Protein AF-A0A6V7IUN5-F1 (afdb_monomer)

Structure (mmCIF, N/CA/C/O backbone):
data_AF-A0A6V7IUN5-F1
#
_entry.id   AF-A0A6V7IUN5-F1
#
loop_
_atom_site.group_PDB
_atom_site.id
_atom_site.type_symbol
_atom_site.label_atom_id
_atom_site.label_alt_id
_atom_site.label_comp_id
_atom_site.label_asym_id
_atom_site.label_entity_id
_atom_site.label_seq_id
_atom_site.pdbx_PDB_ins_code
_atom_site.Cartn_x
_atom_site.Cartn_y
_atom_site.Cartn_z
_atom_site.occupancy
_atom_site.B_iso_or_equiv
_atom_site.auth_seq_id
_atom_site.auth_comp_id
_atom_site.auth_asym_id
_atom_site.auth_atom_id
_atom_site.pdbx_PDB_model_num
ATOM 1 N N . VAL A 1 1 ? -14.175 5.862 -2.196 1.00 86.88 1 VAL A N 1
ATOM 2 C CA . VAL A 1 1 ? -15.418 5.398 -1.531 1.00 86.88 1 VAL A CA 1
ATOM 3 C C . VAL A 1 1 ? -15.002 4.476 -0.404 1.00 86.88 1 VAL A C 1
ATOM 5 O O . VAL A 1 1 ? -14.112 3.673 -0.639 1.00 86.88 1 VAL A O 1
ATOM 8 N N . ILE A 1 2 ? -15.578 4.613 0.791 1.00 94.88 2 ILE A N 1
ATOM 9 C CA . ILE A 1 2 ? -15.368 3.649 1.880 1.00 94.88 2 ILE A CA 1
ATOM 10 C C . ILE A 1 2 ? -16.567 2.703 1.875 1.00 94.88 2 ILE A C 1
ATOM 12 O O . ILE A 1 2 ? -17.709 3.159 1.848 1.00 94.88 2 ILE A O 1
ATOM 16 N N . CYS A 1 3 ? -16.310 1.401 1.856 1.00 96.44 3 CYS A N 1
ATOM 17 C CA . CYS A 1 3 ? -17.330 0.358 1.863 1.00 96.44 3 CYS A CA 1
ATOM 18 C C . CYS A 1 3 ? -16.908 -0.789 2.793 1.00 96.44 3 CYS A C 1
ATOM 20 O O . CYS A 1 3 ? -15.763 -0.839 3.234 1.00 96.44 3 CYS A O 1
ATOM 22 N N . GLY A 1 4 ? -17.846 -1.685 3.119 1.00 96.38 4 GLY A N 1
ATOM 23 C CA . GLY A 1 4 ? -17.576 -2.829 4.002 1.00 96.38 4 GLY A CA 1
ATOM 24 C C . GLY A 1 4 ? -17.517 -2.493 5.496 1.00 96.38 4 GLY A C 1
ATOM 25 O O . GLY A 1 4 ? -16.922 -3.245 6.258 1.00 96.38 4 GLY A O 1
ATOM 26 N N . ILE A 1 5 ? -18.116 -1.375 5.921 1.00 97.38 5 ILE A N 1
ATOM 27 C CA . ILE A 1 5 ? -18.155 -0.974 7.334 1.00 97.38 5 ILE A CA 1
ATOM 28 C C . ILE A 1 5 ? -19.144 -1.857 8.106 1.00 97.38 5 ILE A C 1
ATOM 30 O O . ILE A 1 5 ? -20.293 -2.028 7.698 1.00 97.38 5 ILE A O 1
ATOM 34 N N . THR A 1 6 ? -18.689 -2.363 9.248 1.00 97.94 6 THR A N 1
ATOM 35 C CA . THR A 1 6 ? -19.459 -3.115 10.252 1.00 97.94 6 THR A CA 1
ATOM 36 C C . THR A 1 6 ? -19.313 -2.466 11.633 1.00 97.94 6 THR A C 1
ATOM 38 O O . THR A 1 6 ? -18.487 -1.570 11.811 1.00 97.94 6 THR A O 1
ATOM 41 N N . GLU A 1 7 ? 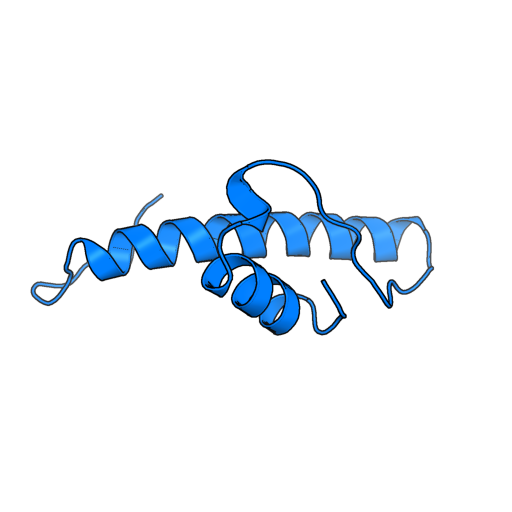-20.085 -2.918 12.626 1.00 97.88 7 GLU A N 1
ATOM 42 C CA . GLU A 1 7 ? -19.996 -2.414 14.010 1.00 97.88 7 GLU A CA 1
ATOM 43 C C . GLU A 1 7 ? -18.597 -2.614 14.632 1.00 97.88 7 GLU A C 1
ATOM 45 O O . GLU A 1 7 ? -18.136 -1.768 15.391 1.0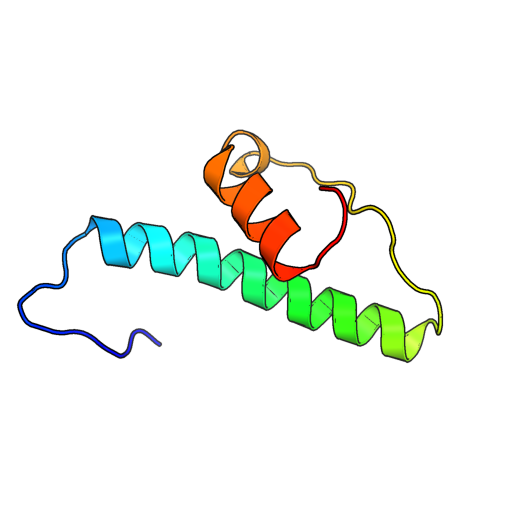0 97.88 7 GLU A O 1
ATOM 50 N N . ASP A 1 8 ? -17.861 -3.647 14.206 1.00 97.88 8 ASP A N 1
ATOM 51 C CA . ASP A 1 8 ? -16.481 -3.925 14.639 1.00 97.88 8 ASP A CA 1
ATOM 52 C C . ASP A 1 8 ? -15.418 -3.042 13.944 1.00 97.88 8 ASP A C 1
ATOM 54 O O . ASP A 1 8 ? -14.208 -3.208 14.143 1.00 97.88 8 ASP A O 1
ATOM 58 N N . THR A 1 9 ? -15.824 -2.108 13.078 1.00 97.62 9 THR A N 1
ATOM 59 C CA . THR A 1 9 ? -14.874 -1.275 12.332 1.00 97.62 9 THR A CA 1
ATOM 60 C C . THR A 1 9 ? -14.260 -0.200 13.226 1.00 97.62 9 THR A C 1
ATOM 62 O O . THR A 1 9 ? -14.938 0.715 13.683 1.00 97.62 9 THR A O 1
ATOM 65 N N . SER A 1 10 ? -12.940 -0.266 13.420 1.00 97.94 10 SER A N 1
ATOM 66 C CA . SER A 1 10 ? -12.173 0.721 14.183 1.00 97.94 10 SER A CA 1
ATOM 67 C C . SER A 1 10 ? -11.397 1.687 13.280 1.00 97.94 10 SER A C 1
ATOM 69 O O . SER A 1 10 ? -11.186 1.431 12.092 1.00 97.94 10 SER A O 1
ATOM 71 N N . GLN A 1 11 ? -10.880 2.773 13.867 1.00 97.50 11 GLN A N 1
ATOM 72 C CA . GLN A 1 11 ? -9.973 3.705 13.181 1.00 97.50 11 GLN A CA 1
ATOM 73 C C . GLN A 1 11 ? -8.758 3.005 12.549 1.00 97.50 11 GLN A C 1
ATOM 75 O O . GLN A 1 11 ? -8.308 3.405 11.479 1.00 97.50 11 GLN A O 1
ATOM 80 N N . TYR A 1 12 ? -8.259 1.927 13.165 1.00 97.31 12 TYR A N 1
ATOM 81 C CA . TYR A 1 12 ? -7.112 1.174 12.659 1.00 97.31 12 TYR A CA 1
ATOM 82 C C . TYR A 1 12 ? -7.420 0.493 11.325 1.00 97.31 12 TYR A C 1
ATOM 84 O O . TYR A 1 12 ? -6.565 0.470 10.441 1.00 97.31 12 TYR A O 1
ATOM 92 N N . HIS A 1 13 ? -8.650 0.000 11.147 1.00 97.44 13 HIS A N 1
ATOM 93 C CA . HIS A 1 13 ? -9.087 -0.590 9.882 1.00 97.44 13 HIS A CA 1
ATOM 94 C C . HIS A 1 13 ? -9.135 0.464 8.773 1.00 97.44 13 HIS A C 1
ATOM 96 O O . HIS A 1 13 ? -8.688 0.200 7.663 1.00 97.44 13 HIS A O 1
ATOM 102 N N . ILE A 1 14 ? -9.598 1.679 9.081 1.00 97.62 14 ILE A N 1
ATOM 103 C CA . ILE A 1 14 ? -9.656 2.775 8.106 1.00 97.62 14 ILE A CA 1
ATOM 104 C C . ILE A 1 14 ? -8.253 3.261 7.726 1.00 97.62 14 ILE A C 1
ATOM 106 O O . ILE A 1 14 ? -7.971 3.458 6.544 1.00 97.62 14 ILE A O 1
ATOM 110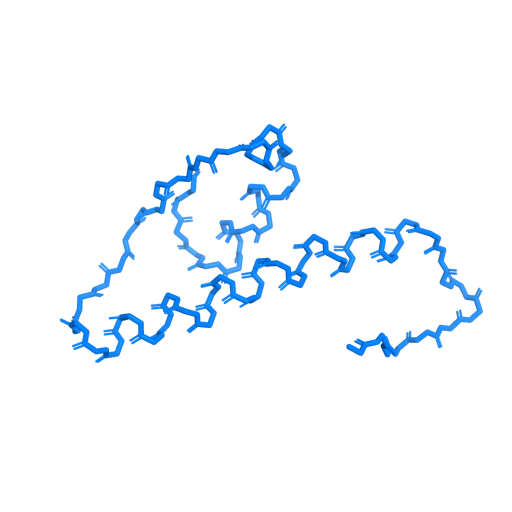 N N . ILE A 1 15 ? -7.352 3.416 8.701 1.00 96.50 15 ILE A N 1
ATOM 111 C CA . ILE A 1 15 ? -5.957 3.804 8.444 1.00 96.50 15 ILE A CA 1
ATOM 112 C C . ILE A 1 15 ? -5.280 2.755 7.558 1.00 96.50 15 ILE A C 1
ATOM 114 O O . ILE A 1 15 ? -4.693 3.105 6.536 1.00 96.50 15 ILE A O 1
ATOM 118 N N . ARG A 1 16 ? -5.420 1.467 7.895 1.00 95.88 16 ARG A N 1
ATOM 119 C CA . ARG A 1 16 ? -4.868 0.373 7.090 1.00 95.88 16 ARG A CA 1
ATOM 120 C C . ARG A 1 16 ? -5.460 0.341 5.680 1.00 95.88 16 ARG A C 1
ATOM 122 O O . ARG A 1 16 ? -4.696 0.299 4.724 1.00 95.88 16 ARG A O 1
ATOM 129 N N . ALA A 1 17 ? -6.781 0.449 5.544 1.00 97.06 17 ALA A N 1
ATOM 130 C CA . ALA A 1 17 ? -7.444 0.494 4.242 1.00 97.06 17 ALA A CA 1
ATOM 131 C C . ALA A 1 17 ? -6.977 1.689 3.394 1.00 97.06 17 ALA A C 1
ATOM 133 O O . ALA A 1 17 ? -6.910 1.593 2.173 1.00 97.06 17 ALA A O 1
ATOM 134 N N . THR A 1 18 ? -6.615 2.808 4.029 1.00 95.94 18 THR A N 1
ATOM 135 C CA . THR A 1 18 ? -6.054 3.975 3.334 1.00 95.94 18 THR A C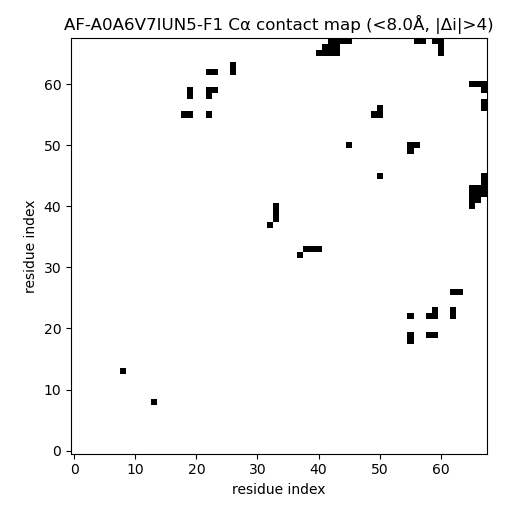A 1
ATOM 136 C C . THR A 1 18 ? -4.656 3.683 2.788 1.00 95.94 18 THR A C 1
ATOM 138 O O . THR A 1 18 ? -4.375 4.028 1.644 1.00 95.94 18 THR A O 1
ATOM 141 N N . LEU A 1 19 ? -3.794 3.018 3.568 1.00 96.00 19 LEU A N 1
ATOM 142 C CA . LEU A 1 19 ? -2.469 2.588 3.102 1.00 96.00 19 LEU A CA 1
ATOM 143 C C . LEU A 1 19 ? -2.586 1.566 1.962 1.00 96.00 19 LEU A C 1
ATOM 145 O O . LEU A 1 19 ? -1.960 1.733 0.920 1.00 96.00 19 LEU A O 1
ATOM 149 N N . GLU A 1 20 ? -3.445 0.557 2.122 1.00 96.12 20 GLU A N 1
ATOM 150 C CA . GLU A 1 20 ? -3.697 -0.460 1.094 1.00 96.12 20 GLU A CA 1
ATOM 151 C C . GLU A 1 20 ? -4.254 0.160 -0.196 1.00 96.12 20 GLU A C 1
ATOM 153 O O . GLU A 1 20 ? -3.831 -0.212 -1.288 1.00 96.12 20 GLU A O 1
ATOM 158 N N . ALA A 1 21 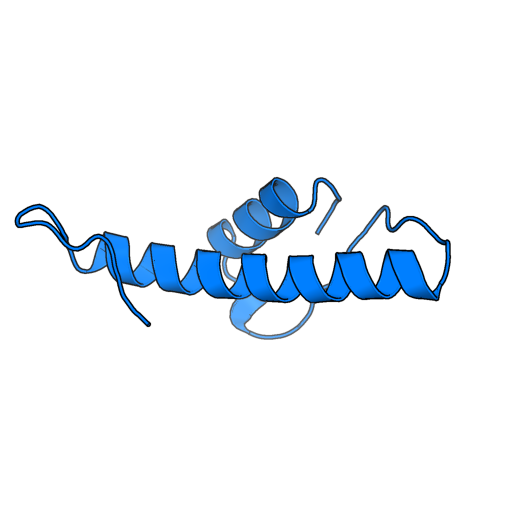? -5.145 1.154 -0.095 1.00 96.88 21 ALA A N 1
ATOM 159 C CA . ALA A 1 21 ? -5.688 1.856 -1.257 1.00 96.88 21 ALA A CA 1
ATOM 160 C C . ALA A 1 21 ? -4.600 2.535 -2.103 1.00 96.88 21 ALA A C 1
ATOM 162 O O . ALA A 1 21 ? -4.687 2.505 -3.330 1.00 96.88 21 ALA A O 1
ATOM 163 N N . VAL A 1 22 ? -3.572 3.112 -1.469 1.00 95.62 22 VAL A N 1
ATOM 164 C CA . VAL A 1 22 ? -2.419 3.682 -2.185 1.00 95.62 22 VAL A CA 1
ATOM 165 C C . VAL A 1 22 ? -1.668 2.581 -2.928 1.00 95.62 22 VAL A C 1
ATOM 167 O O . VAL A 1 22 ? -1.396 2.725 -4.117 1.00 95.62 22 VAL A O 1
ATOM 170 N N . CYS A 1 23 ? -1.407 1.447 -2.275 1.00 96.19 23 CYS A N 1
ATOM 171 C CA . CYS A 1 23 ? -0.707 0.335 -2.912 1.00 96.19 23 CYS A CA 1
ATOM 172 C C . CYS A 1 23 ? -1.472 -0.266 -4.099 1.00 96.19 23 CYS A C 1
ATOM 174 O O . CYS A 1 23 ? -0.855 -0.591 -5.117 1.00 96.19 23 CYS A O 1
ATOM 176 N N . PHE A 1 24 ? -2.803 -0.376 -4.000 1.00 97.06 24 PHE A N 1
ATOM 177 C CA . PHE A 1 24 ? -3.657 -0.820 -5.105 1.00 97.06 24 PHE A CA 1
ATOM 178 C C . PHE A 1 24 ? -3.601 0.144 -6.294 1.00 97.06 24 PHE A C 1
ATOM 180 O O . PHE A 1 24 ? -3.421 -0.300 -7.424 1.00 97.06 24 PHE A O 1
ATOM 187 N N . GLN A 1 25 ? -3.670 1.455 -6.049 1.00 96.31 25 GLN A N 1
ATOM 188 C CA . GLN A 1 25 ? -3.551 2.455 -7.115 1.00 96.31 25 GLN A CA 1
ATOM 189 C C . GLN A 1 25 ? -2.189 2.386 -7.812 1.00 96.31 25 GLN A C 1
ATOM 191 O O . GLN A 1 25 ? -2.123 2.421 -9.041 1.00 96.31 25 GLN A O 1
ATOM 196 N N . THR A 1 26 ? -1.104 2.239 -7.046 1.00 95.12 26 THR A N 1
ATOM 197 C CA . THR A 1 26 ? 0.240 2.056 -7.608 1.00 95.12 26 THR A CA 1
ATOM 198 C C . THR A 1 26 ? 0.298 0.805 -8.481 1.00 95.12 26 THR A C 1
ATOM 200 O O . THR A 1 26 ? 0.793 0.863 -9.604 1.00 95.12 26 THR A O 1
ATOM 203 N N . ARG A 1 27 ? -0.247 -0.321 -8.008 1.00 95.25 27 ARG A N 1
ATOM 204 C CA . ARG A 1 27 ? -0.282 -1.572 -8.771 1.00 95.25 27 ARG A CA 1
ATOM 205 C C . ARG A 1 27 ? -1.020 -1.417 -10.101 1.00 95.25 27 AR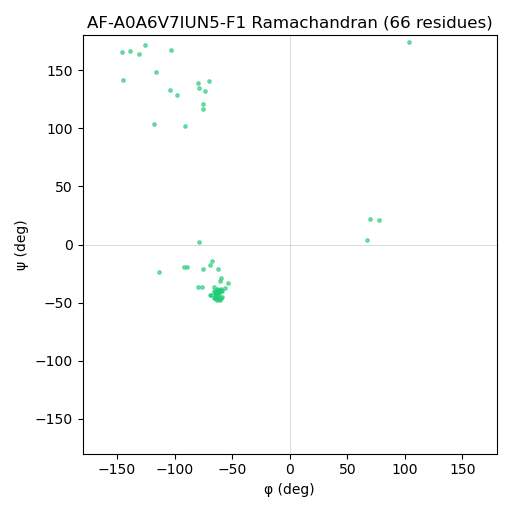G A C 1
ATOM 207 O O . ARG A 1 27 ? -0.496 -1.874 -11.112 1.00 95.25 27 ARG A O 1
ATOM 214 N N . ASP A 1 28 ? -2.182 -0.768 -10.117 1.00 95.75 28 ASP A N 1
ATOM 215 C CA . ASP A 1 28 ? -2.957 -0.564 -11.348 1.00 95.75 28 ASP A CA 1
ATOM 216 C C . ASP A 1 28 ? -2.144 0.202 -12.406 1.00 95.75 28 ASP A C 1
ATOM 218 O O . ASP A 1 28 ? -2.150 -0.151 -13.589 1.00 95.75 28 ASP A O 1
ATOM 222 N N . ILE A 1 29 ? -1.384 1.215 -11.974 1.00 94.88 29 ILE A N 1
ATOM 223 C CA . ILE A 1 29 ? -0.479 1.971 -12.849 1.00 94.88 29 ILE A CA 1
ATOM 224 C C . ILE A 1 29 ? 0.659 1.077 -13.351 1.00 94.88 29 ILE A C 1
ATOM 226 O O . ILE A 1 29 ? 0.946 1.075 -14.547 1.00 94.88 29 ILE A O 1
ATOM 230 N N . LEU A 1 30 ? 1.289 0.289 -12.476 1.00 94.00 30 LEU A N 1
ATOM 231 C CA . LEU A 1 30 ? 2.372 -0.617 -12.874 1.00 94.00 30 LEU A CA 1
ATOM 232 C C . LEU A 1 30 ? 1.882 -1.672 -13.873 1.00 94.00 30 LEU A C 1
ATOM 234 O O . LEU A 1 30 ? 2.552 -1.932 -14.870 1.00 94.00 30 LEU A O 1
ATOM 238 N N . GLU A 1 31 ? 0.695 -2.244 -13.666 1.00 94.00 31 GLU A N 1
ATOM 239 C CA . GLU A 1 31 ? 0.089 -3.184 -14.611 1.00 94.00 31 GLU A CA 1
ATOM 240 C C . GLU A 1 31 ? -0.179 -2.534 -15.975 1.00 94.00 31 GLU A C 1
ATOM 242 O O . GLU A 1 31 ? 0.036 -3.173 -17.009 1.00 94.00 31 GLU A O 1
ATOM 247 N N . ALA A 1 32 ? -0.619 -1.273 -16.001 1.00 95.56 32 ALA A N 1
ATOM 248 C CA . ALA A 1 32 ? -0.769 -0.512 -17.240 1.00 95.56 32 ALA A CA 1
ATOM 249 C C . ALA A 1 32 ? 0.588 -0.275 -17.926 1.00 95.56 32 ALA A C 1
ATOM 251 O O . ALA A 1 32 ? 0.734 -0.564 -19.112 1.00 95.56 32 ALA A O 1
ATOM 252 N N . MET A 1 33 ? 1.617 0.132 -17.176 1.00 94.56 33 MET A N 1
ATOM 253 C CA . MET A 1 33 ? 2.971 0.334 -17.706 1.00 94.56 33 MET A CA 1
ATOM 254 C C . MET A 1 33 ? 3.566 -0.948 -18.300 1.00 94.56 33 MET A C 1
ATOM 256 O O . MET A 1 33 ? 4.209 -0.899 -19.348 1.00 94.56 33 MET A O 1
ATOM 260 N N . VAL A 1 34 ? 3.351 -2.105 -17.666 1.00 94.12 34 VAL A N 1
ATOM 261 C CA . VAL A 1 34 ? 3.801 -3.405 -18.194 1.00 94.12 34 VAL A CA 1
ATOM 262 C C . VAL A 1 34 ? 3.076 -3.743 -19.498 1.00 94.12 34 VAL A C 1
ATOM 264 O O . VAL A 1 34 ? 3.708 -4.235 -20.433 1.00 94.12 34 VAL A O 1
ATOM 267 N N . LYS A 1 35 ? 1.768 -3.464 -19.589 1.00 95.19 35 LYS A N 1
ATOM 268 C CA . LYS A 1 35 ? 0.982 -3.682 -20.816 1.00 95.19 35 LYS A CA 1
ATOM 269 C C . LYS A 1 35 ? 1.458 -2.793 -21.966 1.00 95.19 35 LYS A C 1
ATOM 271 O O . LYS A 1 35 ? 1.573 -3.290 -23.082 1.00 95.19 35 LYS A O 1
ATOM 276 N N . ASP A 1 36 ? 1.780 -1.534 -21.688 1.00 95.62 36 ASP A N 1
ATOM 277 C CA . ASP A 1 36 ? 2.183 -0.567 -22.715 1.00 95.62 36 ASP A CA 1
ATOM 278 C C . ASP A 1 36 ? 3.648 -0.734 -23.152 1.00 95.62 36 ASP A C 1
ATOM 280 O O . ASP A 1 36 ? 3.973 -0.577 -24.328 1.00 95.62 36 ASP A O 1
ATOM 284 N N . SER A 1 37 ? 4.546 -1.072 -22.221 1.00 94.56 37 SER A N 1
ATOM 285 C CA . SER A 1 37 ? 5.984 -1.227 -22.500 1.00 94.56 37 SER A CA 1
ATOM 286 C C . SER A 1 37 ? 6.394 -2.640 -22.925 1.00 94.56 37 SER A C 1
ATOM 288 O O . SER A 1 37 ? 7.492 -2.827 -23.451 1.00 94.56 37 SER A O 1
ATOM 290 N N . GLY A 1 38 ? 5.572 -3.654 -22.635 1.00 92.12 38 GLY A N 1
ATOM 291 C CA . GLY A 1 38 ? 5.902 -5.071 -22.822 1.00 92.12 38 GLY A CA 1
ATOM 292 C C . GLY A 1 38 ? 7.013 -5.599 -21.902 1.00 92.12 38 GLY A C 1
ATOM 293 O O . GLY A 1 38 ? 7.417 -6.755 -22.034 1.00 92.12 38 GLY A O 1
ATOM 294 N N . THR A 1 39 ? 7.516 -4.782 -20.973 1.00 91.88 39 THR A N 1
ATOM 295 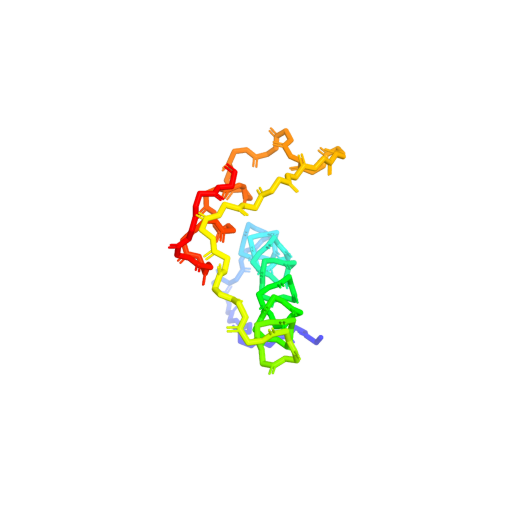C CA . THR A 1 39 ? 8.630 -5.131 -20.084 1.00 91.88 39 THR A CA 1
ATOM 296 C C . THR A 1 39 ? 8.106 -5.451 -18.690 1.00 91.88 39 THR A C 1
ATOM 298 O O . THR A 1 39 ? 7.303 -4.704 -18.137 1.00 91.88 39 THR A O 1
ATOM 301 N N . ARG A 1 40 ? 8.562 -6.561 -18.095 1.00 88.44 40 ARG A N 1
ATOM 302 C CA . ARG A 1 40 ? 8.245 -6.878 -16.694 1.00 88.44 40 ARG A CA 1
ATOM 303 C C . ARG A 1 40 ? 9.133 -6.072 -15.753 1.00 88.44 40 ARG A C 1
ATOM 305 O O . ARG A 1 40 ? 10.346 -6.037 -15.934 1.00 88.44 40 ARG A O 1
ATOM 312 N N . LEU A 1 41 ? 8.517 -5.494 -14.730 1.00 89.31 41 LEU A N 1
ATOM 313 C CA . LEU A 1 41 ? 9.214 -4.887 -13.599 1.00 89.31 41 LEU A CA 1
ATOM 314 C C . LEU A 1 41 ? 9.658 -5.980 -12.619 1.00 89.31 41 LEU A C 1
ATOM 316 O O . LEU A 1 41 ? 8.903 -6.919 -12.367 1.00 89.31 41 LEU A O 1
ATOM 320 N N . THR A 1 42 ? 10.873 -5.855 -12.089 1.00 90.69 42 THR A N 1
ATOM 321 C CA . THR A 1 42 ? 11.434 -6.735 -11.043 1.00 90.69 42 THR A CA 1
ATOM 322 C C . THR A 1 42 ? 11.655 -6.008 -9.725 1.00 90.69 42 THR A C 1
ATOM 324 O O . THR A 1 42 ? 11.659 -6.645 -8.676 1.00 90.69 42 THR A O 1
ATOM 327 N N . ASP A 1 43 ? 11.806 -4.686 -9.789 1.00 93.94 43 ASP A N 1
ATOM 328 C CA . ASP A 1 43 ? 12.122 -3.823 -8.660 1.00 93.94 43 ASP A CA 1
ATOM 329 C C . ASP A 1 43 ? 11.402 -2.479 -8.847 1.00 93.94 43 ASP A C 1
ATOM 331 O O . ASP A 1 43 ? 11.290 -1.969 -9.970 1.00 93.94 43 ASP A O 1
ATOM 335 N N . LEU A 1 44 ? 10.901 -1.915 -7.751 1.00 94.19 44 LEU A N 1
ATOM 336 C CA . LEU A 1 44 ? 10.194 -0.642 -7.698 1.00 94.19 44 LEU A CA 1
ATOM 337 C C . LEU A 1 44 ? 10.979 0.332 -6.823 1.00 94.19 44 LEU A C 1
ATOM 339 O O . LEU A 1 44 ? 10.925 0.263 -5.606 1.00 94.19 44 LEU A O 1
ATOM 343 N N . LEU A 1 45 ? 11.681 1.275 -7.445 1.00 94.31 45 LEU A N 1
ATOM 344 C CA . LEU A 1 45 ? 12.375 2.327 -6.706 1.00 94.31 45 LEU A CA 1
ATOM 345 C C . LEU A 1 45 ? 11.362 3.356 -6.191 1.00 94.31 45 LEU A C 1
ATOM 347 O O . LEU A 1 45 ? 10.649 3.978 -6.983 1.00 94.31 45 LEU A O 1
ATOM 351 N N . VAL A 1 46 ? 11.324 3.544 -4.874 1.00 93.62 46 VAL A N 1
ATOM 352 C CA . VAL A 1 46 ? 10.393 4.447 -4.187 1.00 93.62 46 VAL A CA 1
ATOM 353 C C . VAL A 1 46 ? 11.122 5.588 -3.479 1.00 93.62 46 VAL A C 1
ATOM 355 O O . VAL A 1 46 ? 12.243 5.432 -3.001 1.00 93.62 46 VAL A O 1
ATOM 358 N N . ASP A 1 47 ? 10.470 6.747 -3.396 1.00 94.00 47 ASP A N 1
ATOM 359 C CA . ASP A 1 47 ? 10.958 7.929 -2.676 1.00 94.00 47 ASP A CA 1
ATOM 360 C C . ASP A 1 47 ? 9.786 8.714 -2.052 1.00 94.00 47 ASP A C 1
ATOM 362 O O . ASP A 1 47 ? 8.617 8.505 -2.393 1.00 94.00 47 ASP A O 1
ATOM 366 N N . GLY A 1 48 ? 10.098 9.628 -1.133 1.00 93.69 48 GLY A N 1
ATOM 367 C CA . GLY A 1 48 ? 9.157 10.534 -0.483 1.00 93.69 48 GLY A CA 1
ATOM 368 C C . GLY A 1 48 ? 8.801 10.134 0.948 1.00 93.69 48 GLY A C 1
ATOM 369 O O . GLY A 1 48 ? 9.175 9.085 1.451 1.00 93.69 48 GLY A O 1
ATOM 370 N N . GLY A 1 49 ? 8.040 10.983 1.643 1.00 93.06 49 GLY A N 1
ATOM 371 C CA . GLY A 1 49 ? 7.795 10.812 3.085 1.00 93.06 49 GLY A CA 1
ATOM 372 C C . GLY A 1 49 ? 7.052 9.526 3.476 1.00 93.06 49 GLY A C 1
ATOM 373 O O . GLY A 1 49 ? 7.146 9.092 4.620 1.00 93.06 49 GLY A O 1
ATOM 374 N N . MET A 1 50 ? 6.328 8.900 2.544 1.00 92.12 50 MET A N 1
ATOM 375 C CA . MET A 1 50 ? 5.591 7.662 2.808 1.00 92.12 50 MET A CA 1
ATOM 376 C C . MET A 1 50 ? 6.499 6.427 2.886 1.00 92.12 50 MET A C 1
ATOM 378 O O . MET A 1 50 ? 6.110 5.449 3.520 1.00 92.12 50 MET A O 1
ATOM 382 N N . THR A 1 51 ? 7.704 6.471 2.308 1.00 94.25 51 THR A N 1
ATOM 383 C CA . THR A 1 51 ? 8.639 5.328 2.298 1.00 94.25 51 THR A CA 1
ATOM 384 C C . THR A 1 51 ? 9.220 5.014 3.671 1.00 94.25 51 THR A C 1
ATOM 386 O O . THR A 1 51 ? 9.672 3.903 3.909 1.00 94.25 51 THR A O 1
ATOM 389 N N . VAL A 1 52 ? 9.133 5.959 4.612 1.00 95.81 52 VAL A N 1
ATOM 390 C CA . VAL A 1 52 ? 9.521 5.765 6.020 1.00 95.81 52 VAL A CA 1
ATOM 391 C C . VAL A 1 52 ? 8.583 4.784 6.743 1.00 95.81 52 VAL A C 1
ATOM 393 O O . VAL A 1 52 ? 8.880 4.332 7.845 1.00 95.81 52 VAL A O 1
ATOM 396 N N . ASN A 1 53 ? 7.421 4.464 6.165 1.00 95.06 53 ASN A N 1
ATOM 397 C CA . ASN A 1 53 ? 6.466 3.535 6.753 1.00 95.06 53 ASN A CA 1
ATOM 398 C C . ASN A 1 53 ? 6.719 2.096 6.274 1.00 95.06 53 ASN A C 1
ATOM 400 O O . ASN A 1 53 ? 6.277 1.711 5.191 1.00 95.06 53 ASN A O 1
ATOM 404 N N . ASP A 1 54 ? 7.347 1.289 7.131 1.00 96.00 54 ASP A N 1
ATOM 405 C CA . ASP A 1 54 ? 7.677 -0.115 6.846 1.00 96.00 54 ASP A CA 1
ATOM 406 C C . ASP A 1 54 ? 6.453 -0.965 6.464 1.00 96.00 54 ASP A 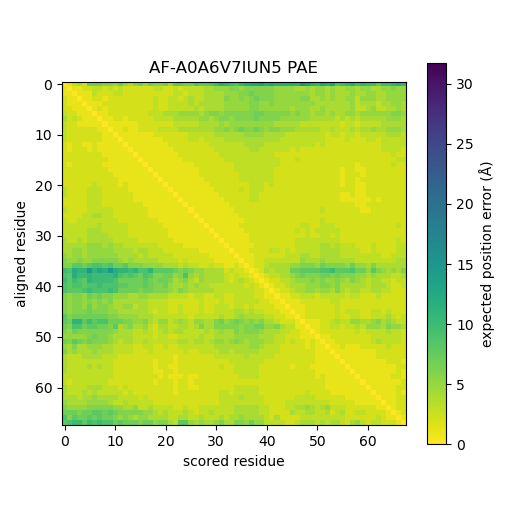C 1
ATOM 408 O O . ASP A 1 54 ? 6.528 -1.807 5.571 1.00 96.00 54 ASP A O 1
ATOM 412 N N . LEU A 1 55 ? 5.297 -0.729 7.100 1.00 95.19 55 LEU A N 1
ATOM 413 C CA . LEU A 1 55 ? 4.067 -1.459 6.781 1.00 95.19 55 LEU A CA 1
ATOM 414 C C . LEU A 1 55 ? 3.600 -1.148 5.357 1.00 95.19 55 LEU A C 1
ATOM 416 O O . LEU A 1 55 ? 3.178 -2.052 4.643 1.00 95.19 55 LEU A O 1
ATOM 420 N N . LEU A 1 56 ? 3.670 0.117 4.941 1.00 96.50 56 LEU A N 1
ATOM 421 C CA . LEU A 1 56 ? 3.304 0.507 3.583 1.00 96.50 56 LEU A CA 1
ATOM 422 C C . LEU A 1 56 ? 4.243 -0.133 2.554 1.00 96.50 56 LEU A C 1
ATOM 424 O O . LEU A 1 56 ? 3.764 -0.631 1.539 1.00 96.50 56 LEU A O 1
ATOM 428 N N . MET A 1 57 ? 5.554 -0.137 2.814 1.00 97.25 57 MET A N 1
ATOM 429 C CA . MET A 1 57 ? 6.537 -0.739 1.904 1.00 97.25 57 MET A CA 1
ATOM 430 C C . MET A 1 57 ? 6.317 -2.246 1.762 1.00 97.25 57 MET A C 1
ATOM 432 O O . MET A 1 57 ? 6.286 -2.756 0.643 1.00 97.25 57 MET A O 1
ATOM 436 N N . GLN A 1 58 ? 6.041 -2.943 2.869 1.00 96.94 58 GLN A N 1
ATOM 437 C CA . GLN A 1 58 ? 5.714 -4.367 2.823 1.00 96.94 58 GLN A CA 1
ATOM 438 C C . GLN A 1 58 ? 4.402 -4.636 2.071 1.00 96.94 58 GLN A C 1
ATOM 440 O O . GLN A 1 58 ? 4.369 -5.505 1.207 1.00 96.94 58 GLN A O 1
ATOM 445 N N . LEU A 1 59 ? 3.337 -3.868 2.337 1.00 96.62 59 LEU A N 1
ATOM 446 C CA . LEU A 1 59 ? 2.064 -3.997 1.613 1.00 96.62 59 LEU A CA 1
ATOM 447 C C . LEU A 1 59 ? 2.240 -3.757 0.110 1.00 96.62 59 LEU A C 1
ATOM 449 O O . LEU A 1 59 ? 1.634 -4.457 -0.702 1.00 96.62 59 LEU A O 1
ATOM 453 N N . GLN A 1 60 ? 3.067 -2.779 -0.265 1.00 96.56 60 GLN A N 1
ATOM 454 C CA . GLN A 1 60 ? 3.362 -2.486 -1.659 1.00 96.56 60 GLN A CA 1
ATOM 455 C C . GLN A 1 60 ? 4.060 -3.672 -2.327 1.00 96.56 60 GLN A C 1
ATOM 457 O O . GLN A 1 60 ? 3.611 -4.074 -3.399 1.00 96.56 60 GLN A O 1
ATOM 462 N N . ALA A 1 61 ? 5.090 -4.239 -1.687 1.00 96.19 61 ALA A N 1
ATOM 463 C CA . ALA A 1 61 ? 5.834 -5.396 -2.185 1.00 96.19 61 ALA A CA 1
ATOM 464 C C . ALA A 1 61 ? 4.954 -6.650 -2.286 1.00 96.19 61 ALA A C 1
ATOM 466 O O . ALA A 1 61 ? 4.978 -7.347 -3.300 1.00 96.19 61 ALA A O 1
ATOM 467 N N . ASP A 1 62 ? 4.112 -6.899 -1.281 1.00 96.06 62 ASP A N 1
ATOM 468 C CA . ASP A 1 62 ? 3.180 -8.030 -1.265 1.00 96.06 62 ASP A CA 1
ATOM 469 C C . ASP A 1 62 ? 2.148 -7.929 -2.399 1.00 96.06 62 ASP A C 1
ATOM 471 O O . ASP A 1 62 ? 1.798 -8.929 -3.029 1.00 96.06 62 ASP A O 1
ATOM 475 N N . LEU A 1 63 ? 1.659 -6.718 -2.686 1.00 94.31 63 LEU A N 1
ATOM 476 C CA . LEU A 1 63 ? 0.644 -6.492 -3.716 1.00 94.31 63 LEU A CA 1
ATOM 477 C C . LEU A 1 63 ? 1.196 -6.546 -5.140 1.00 94.31 63 LEU A C 1
ATOM 479 O O . LEU A 1 63 ? 0.479 -6.998 -6.040 1.00 94.31 63 LEU A O 1
ATOM 483 N N . THR A 1 64 ? 2.420 -6.062 -5.361 1.00 91.94 64 THR A N 1
ATOM 484 C CA . THR A 1 64 ? 3.057 -6.028 -6.688 1.00 91.94 64 THR A CA 1
ATOM 485 C C . THR A 1 64 ? 3.900 -7.269 -6.973 1.00 91.94 64 THR A C 1
ATOM 487 O O . THR A 1 64 ? 4.152 -7.567 -8.140 1.00 91.94 64 THR A O 1
ATOM 490 N N . GLY A 1 65 ? 4.294 -8.022 -5.942 1.00 93.06 65 GLY A N 1
ATOM 491 C CA . GLY A 1 65 ? 5.100 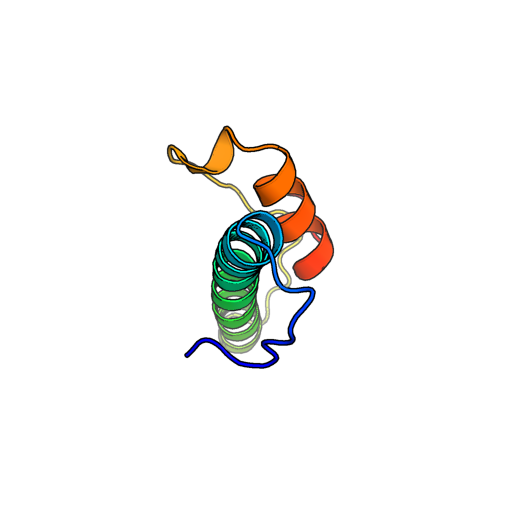-9.238 -6.058 1.00 93.06 65 GLY A CA 1
ATOM 492 C C . GLY A 1 65 ? 6.546 -8.984 -6.492 1.00 93.06 65 GLY A C 1
ATOM 493 O O . GLY A 1 65 ? 7.180 -9.882 -7.048 1.00 93.06 65 GLY A O 1
ATOM 494 N N . ILE A 1 66 ? 7.045 -7.766 -6.285 1.00 93.00 66 ILE A N 1
ATOM 495 C CA . ILE A 1 66 ? 8.395 -7.321 -6.649 1.00 93.00 66 ILE A CA 1
ATOM 496 C C . ILE A 1 66 ? 9.054 -6.627 -5.459 1.00 93.00 66 ILE A C 1
ATOM 498 O O . ILE A 1 66 ? 8.373 -6.245 -4.508 1.00 93.00 66 ILE A O 1
ATOM 502 N N . ASN A 1 67 ? 10.374 -6.457 -5.513 1.00 92.44 67 ASN A N 1
ATOM 503 C CA . ASN A 1 67 ? 11.086 -5.739 -4.459 1.00 92.44 67 ASN A CA 1
ATOM 504 C C . ASN A 1 67 ? 10.734 -4.246 -4.518 1.00 92.44 67 ASN A C 1
ATOM 506 O O . ASN A 1 67 ? 10.623 -3.686 -5.611 1.00 92.44 67 ASN A O 1
ATOM 510 N N . VAL A 1 68 ? 10.568 -3.623 -3.353 1.00 90.31 68 VAL A N 1
ATOM 511 C CA . VAL A 1 68 ? 10.239 -2.199 -3.169 1.00 90.31 68 VAL A CA 1
ATOM 512 C C . VAL A 1 68 ? 11.289 -1.570 -2.268 1.00 90.31 68 VAL A C 1
ATOM 514 O O . VAL A 1 68 ? 11.617 -2.219 -1.249 1.00 90.31 68 VAL A O 1
#

InterPro domains:
  IPR018485 Carbohydrate kinase FGGY, C-terminal [PF02782] (1-68)
  IPR043129 ATPase, nucleotide binding domain [SSF53067] (1-68)

Solvent-accessible surface area (backbone atoms only — not comparable to full-atom values): 4237 Å² total; per-residue (Å²): 136,90,78,90,82,53,95,87,62,47,73,67,57,55,55,49,52,53,51,49,50,53,38,52,55,52,42,56,50,51,56,49,50,31,69,75,67,73,49,85,80,65,65,47,94,79,80,64,85,67,65,78,36,64,68,53,46,48,51,36,22,68,74,64,74,34,52,96

Nearest PDB structures (foldseek):
  6ude-assembly1_A  TM=9.824E-01  e=1.238E-03  Elizabethkingia anophelis NUHP1
  3d7e-assembly1_X  TM=9.768E-01  e=1.010E-03  Enterococcus casseliflavus
  5azi-assembly1_A  TM=9.991E-01  e=1.624E-03  Trypanosoma brucei gambiense
  5ya1-assembly2_B  TM=8.884E-01  e=1.875E-01  Escherichia coli K-12

Sequence (68 aa):
VICGITEDTSQYHIIRATLEAVCFQTRDILEAMVKDSGTRLTDLLVDGGMTVNDLLMQLQADLTGINV

Organism: NCBI:txid1563983

Radius of gyration: 13.99 Å; Cα contacts (8 Å, |Δi|>4): 38; chains: 1; bounding box: 32×20×38 Å

Mean predicted aligned error: 3.06 Å

pLDDT: mean 94.97, std 2.32, range [86.88, 97.94]

Foldseek 3Di:
DDDDDDPPDDPVNVVVVVLLVVLVVVLVVQVVVCVVVVDDDAADDDDDDCVVDPVSLVSNCVSNVHHD

Secondary structure (DSSP, 8-state):
------TT--HHHHHHHHHHHHHHHHHHHHHHHHHHH-PPP-B----SGGGG-HHHHHHHHHHHTSB-